Protein AF-A0A529MFX4-F1 (afdb_monomer)

Sequence (97 aa):
FGPWRGEDEGLVRTVLEYFQEATGVEIKYSSSENYEQQIVIDTQAGSPPNIAVLPQPGLIQDLASKGLLTPLGDDTAKWVKDNYGAGQSWVDLGTFK

Secondary structure (DSSP, 8-state):
--S--THHHHHHHHHHHHHHHHH---------TTHHHHHHHHHHTT---S----S-HHHHHHHHHTT-S---HHHHHHHHHHHSTTHHHHHHHH---

Foldseek 3Di:
DEAQDDPSVVVVVVVVVVVCVVPVDDDDDDDDPPRLVVQVVCLVVVNHDPDYDDPDLVSVLVCVVVVSDDDPDDVVLVCQLVPDPNSPVVSVSNDHD

Structure (mmCIF, N/CA/C/O backbone):
data_AF-A0A529MFX4-F1
#
_entry.id   AF-A0A529MFX4-F1
#
loop_
_atom_site.group_PDB
_atom_site.id
_atom_site.type_symbol
_atom_site.label_atom_id
_atom_site.label_alt_id
_atom_site.label_comp_id
_atom_site.label_asym_id
_atom_site.label_entity_id
_atom_site.label_seq_id
_atom_site.pdbx_PDB_ins_code
_atom_site.Cartn_x
_atom_site.Cartn_y
_atom_site.Cartn_z
_atom_site.occupancy
_atom_site.B_iso_or_equiv
_atom_site.auth_seq_id
_atom_site.auth_comp_id
_atom_site.auth_asym_id
_atom_site.auth_atom_id
_atom_site.pdbx_PDB_model_num
ATOM 1 N N . PHE A 1 1 ? -5.249 1.636 5.716 1.00 94.75 1 PHE A N 1
ATOM 2 C CA . PHE A 1 1 ? -4.323 2.679 6.197 1.00 94.75 1 PHE A CA 1
ATOM 3 C C . PHE A 1 1 ? -3.786 3.440 4.998 1.00 94.75 1 PHE A C 1
ATOM 5 O O . PHE A 1 1 ? -3.429 2.798 4.015 1.00 94.75 1 PHE A O 1
ATOM 12 N N . GLY A 1 2 ? -3.787 4.770 5.012 1.00 95.25 2 GLY A N 1
ATOM 13 C CA . GLY A 1 2 ? -3.402 5.533 3.822 1.00 95.25 2 GLY A CA 1
ATOM 14 C C . GLY A 1 2 ? -2.926 6.955 4.108 1.00 95.25 2 GLY A C 1
ATOM 15 O O . GLY A 1 2 ? -2.997 7.412 5.252 1.00 95.25 2 GLY A O 1
ATOM 16 N N . PRO A 1 3 ? -2.434 7.652 3.071 1.00 95.44 3 PRO A N 1
ATOM 17 C CA . PRO A 1 3 ? -1.827 8.973 3.207 1.00 95.44 3 PRO A CA 1
ATOM 18 C C . PRO A 1 3 ? -2.861 10.104 3.314 1.00 95.44 3 PRO A C 1
ATOM 20 O O . PRO A 1 3 ? -2.508 11.217 3.690 1.00 95.44 3 PRO A O 1
ATOM 23 N N . TRP A 1 4 ? -4.127 9.844 2.975 1.00 95.56 4 TRP A N 1
ATOM 24 C CA . TRP A 1 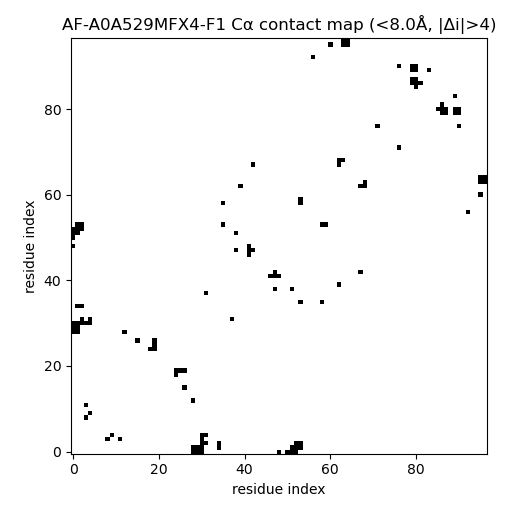4 ? -5.163 10.873 2.910 1.00 95.56 4 TRP A CA 1
ATOM 25 C C . TRP A 1 4 ? -5.603 11.314 4.306 1.00 95.56 4 TRP A C 1
ATOM 27 O O . TRP A 1 4 ? -5.952 10.478 5.147 1.00 95.56 4 TRP A O 1
ATOM 37 N N . ARG A 1 5 ? -5.586 12.630 4.529 1.00 94.94 5 ARG A N 1
ATOM 38 C CA . ARG A 1 5 ? -5.938 13.320 5.779 1.00 94.94 5 ARG A CA 1
ATOM 39 C C . ARG A 1 5 ? -6.714 14.592 5.449 1.00 94.94 5 ARG A C 1
ATOM 41 O O . ARG A 1 5 ? -6.614 15.108 4.339 1.00 94.94 5 ARG A O 1
ATOM 48 N N . GLY A 1 6 ? -7.440 15.135 6.423 1.00 95.19 6 GLY A N 1
ATOM 49 C CA . GLY A 1 6 ? -8.166 16.396 6.241 1.00 95.19 6 GLY A CA 1
ATOM 50 C C . GLY A 1 6 ? -9.228 16.282 5.145 1.00 95.19 6 GLY A C 1
ATOM 51 O O . GLY A 1 6 ? -10.050 15.372 5.182 1.00 95.19 6 GLY A O 1
ATOM 52 N N . GLU A 1 7 ? -9.208 17.191 4.171 1.00 97.12 7 GLU A N 1
ATOM 53 C CA . GLU A 1 7 ? -10.170 17.183 3.061 1.00 97.12 7 GLU A CA 1
ATOM 54 C C . GLU A 1 7 ? -10.051 15.921 2.192 1.00 97.12 7 GLU A C 1
ATOM 56 O O . GLU A 1 7 ? -11.062 15.288 1.885 1.00 97.12 7 GLU A O 1
ATOM 61 N N . ASP A 1 8 ? -8.824 15.478 1.899 1.00 96.31 8 ASP A N 1
ATOM 62 C CA . ASP A 1 8 ? -8.579 14.259 1.121 1.00 96.31 8 ASP A CA 1
ATOM 63 C C . ASP A 1 8 ? -9.125 13.005 1.815 1.00 96.31 8 ASP A C 1
ATOM 65 O O . ASP A 1 8 ? -9.552 12.053 1.158 1.00 96.31 8 ASP A O 1
ATOM 69 N N . GLU A 1 9 ? -9.140 12.992 3.153 1.00 97.00 9 GLU A N 1
ATOM 70 C CA . GLU A 1 9 ? -9.759 11.902 3.904 1.00 97.00 9 GLU A CA 1
ATOM 71 C C . GLU A 1 9 ? -11.275 11.855 3.673 1.00 97.00 9 GLU A C 1
ATOM 73 O O . GLU A 1 9 ? -11.831 10.771 3.500 1.00 97.00 9 GLU A O 1
ATOM 78 N N . GLY A 1 10 ? -11.946 13.008 3.609 1.00 97.56 10 GLY A N 1
ATOM 79 C CA . GLY A 1 10 ? -13.365 13.071 3.249 1.00 97.56 10 GLY A CA 1
ATOM 80 C C . GLY A 1 10 ? -13.631 12.522 1.843 1.00 97.56 10 GLY A C 1
ATOM 81 O O . GLY A 1 10 ? -14.570 11.748 1.634 1.00 97.56 10 GLY A O 1
ATOM 82 N N . LEU A 1 11 ? -12.759 12.852 0.887 1.00 97.50 11 LEU A N 1
ATOM 83 C CA . LEU A 1 11 ? -12.870 12.380 -0.494 1.00 97.50 11 LEU A CA 1
ATOM 84 C C . LEU A 1 11 ? -12.670 10.864 -0.610 1.00 97.50 11 LEU A C 1
ATOM 86 O O . LEU A 1 11 ? -13.495 10.184 -1.223 1.00 97.50 11 LEU A O 1
ATOM 90 N N . VAL A 1 12 ? -11.622 10.302 0.006 1.00 97.19 12 VAL A N 1
ATOM 91 C CA . VAL A 1 12 ? -11.405 8.847 -0.053 1.00 97.19 12 VAL A CA 1
ATOM 92 C C . VAL A 1 12 ? -12.505 8.090 0.690 1.00 97.19 12 VAL A C 1
ATOM 94 O O . VAL A 1 12 ? -12.945 7.044 0.217 1.00 97.19 12 VAL A O 1
ATOM 97 N N . ARG A 1 13 ? -13.010 8.624 1.812 1.00 97.50 13 ARG A N 1
ATOM 98 C CA . ARG A 1 13 ? -14.121 8.009 2.553 1.00 97.50 13 ARG A CA 1
ATOM 99 C C . ARG A 1 13 ? -15.378 7.896 1.704 1.00 97.50 13 ARG A C 1
ATOM 101 O O . ARG A 1 13 ? -15.987 6.838 1.726 1.00 97.50 13 ARG A O 1
ATOM 108 N N . THR A 1 14 ? -15.678 8.895 0.877 1.00 97.81 14 THR A N 1
ATOM 109 C CA . THR A 1 14 ? -16.810 8.827 -0.062 1.00 97.81 14 THR A CA 1
ATOM 110 C C . THR A 1 14 ? -16.691 7.611 -0.992 1.00 97.81 14 THR A C 1
ATOM 112 O O . THR A 1 14 ? -17.646 6.864 -1.178 1.00 97.81 14 THR A O 1
ATOM 115 N N . VAL A 1 15 ? -15.501 7.357 -1.549 1.00 97.06 15 VAL A N 1
ATOM 116 C CA . VAL A 1 15 ? -15.259 6.187 -2.417 1.00 97.06 15 VAL A CA 1
ATOM 117 C C . VAL A 1 15 ? -15.382 4.875 -1.636 1.00 97.06 15 VAL A C 1
ATOM 119 O O . VAL A 1 15 ? -15.958 3.907 -2.137 1.00 97.06 15 VAL A O 1
ATOM 122 N N . LEU A 1 16 ? -14.850 4.834 -0.411 1.00 97.44 16 LEU A N 1
ATOM 123 C CA . LEU A 1 16 ? -14.910 3.649 0.446 1.00 97.44 16 LEU A CA 1
ATOM 124 C C . LEU A 1 16 ? -16.345 3.335 0.886 1.00 97.44 16 LEU A C 1
ATOM 126 O O . LEU A 1 16 ? -16.715 2.168 0.889 1.00 97.44 16 LEU A O 1
ATOM 130 N N . GLU A 1 17 ? -17.158 4.344 1.193 1.00 97.81 17 GLU A N 1
ATOM 131 C CA . GLU A 1 17 ? -18.572 4.191 1.553 1.00 97.81 17 GLU A CA 1
ATOM 132 C C . GLU A 1 17 ? -19.364 3.540 0.417 1.00 97.81 17 GLU A C 1
ATOM 134 O O . GLU A 1 17 ? -20.008 2.516 0.640 1.00 97.81 17 GLU A O 1
ATOM 139 N N . TYR A 1 18 ? -19.220 4.025 -0.822 1.00 98.00 18 TYR A N 1
ATOM 140 C CA . TYR A 1 18 ? -19.838 3.374 -1.985 1.00 98.00 18 TYR A CA 1
ATOM 141 C C . TYR A 1 18 ? -19.399 1.914 -2.142 1.00 98.00 18 TYR A C 1
ATOM 143 O O . TYR A 1 18 ? -20.209 1.043 -2.466 1.00 98.00 18 TYR A O 1
ATOM 151 N N . PHE A 1 19 ? -18.118 1.619 -1.908 1.00 97.94 19 PHE A N 1
ATOM 152 C CA . PHE A 1 19 ? -17.621 0.247 -1.961 1.00 97.94 19 PHE A CA 1
ATOM 153 C C . PHE A 1 19 ? -18.227 -0.623 -0.850 1.00 97.94 19 PHE A C 1
ATOM 155 O O . PHE A 1 19 ? -18.607 -1.766 -1.113 1.00 97.94 19 PHE A O 1
ATOM 162 N N . GLN A 1 20 ? -18.357 -0.097 0.372 1.00 98.12 20 GLN A N 1
ATOM 163 C CA . GLN A 1 20 ? -19.018 -0.790 1.479 1.00 98.12 20 GLN A CA 1
ATOM 164 C C . GLN A 1 20 ? -20.485 -1.084 1.161 1.00 98.12 20 GLN A C 1
ATOM 166 O O . GLN A 1 20 ? -20.922 -2.215 1.350 1.00 98.12 20 GLN A O 1
ATOM 171 N N . GLU A 1 21 ? -21.227 -0.114 0.626 1.00 98.19 21 GLU A N 1
ATOM 172 C CA . GLU A 1 21 ? -22.627 -0.300 0.228 1.00 98.19 21 GLU A CA 1
ATOM 173 C C . GLU A 1 21 ? -22.782 -1.361 -0.869 1.00 98.19 21 GLU A C 1
ATOM 175 O O . GLU A 1 21 ? -23.675 -2.205 -0.795 1.00 98.19 21 GLU A O 1
ATOM 180 N N . ALA A 1 22 ? -21.897 -1.358 -1.869 1.00 98.38 22 ALA A N 1
ATOM 181 C CA . ALA A 1 22 ? -21.987 -2.279 -2.999 1.00 98.38 22 ALA A CA 1
ATOM 182 C C . ALA A 1 22 ? -21.592 -3.723 -2.649 1.00 98.38 22 ALA A C 1
ATOM 184 O O . ALA A 1 22 ? -22.044 -4.662 -3.305 1.00 98.38 22 ALA A O 1
ATOM 185 N N . THR A 1 23 ? -20.725 -3.913 -1.652 1.00 98.25 23 THR A N 1
ATOM 186 C CA . THR A 1 23 ? -20.126 -5.225 -1.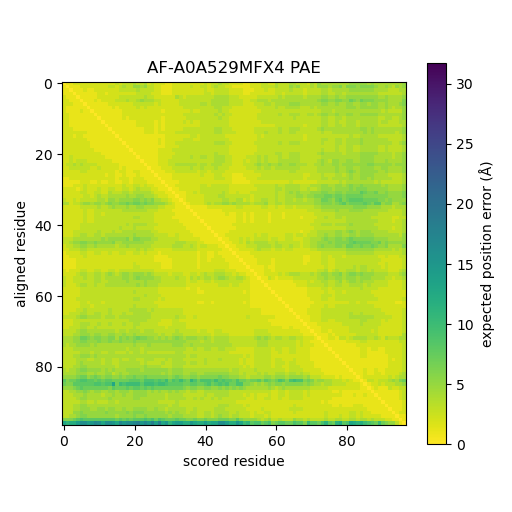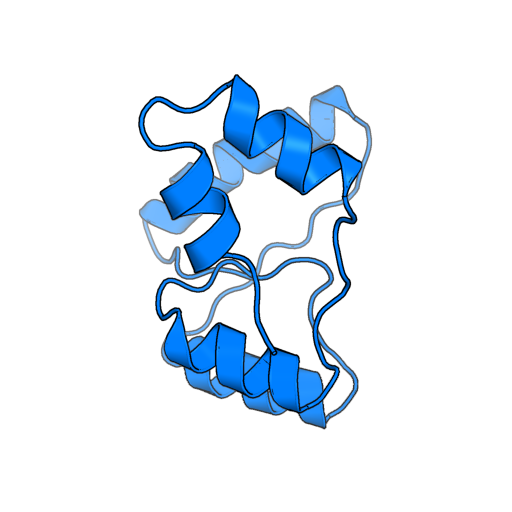342 1.00 98.25 23 THR A CA 1
ATOM 187 C C . THR A 1 23 ? -20.551 -5.800 0.008 1.00 98.25 23 THR A C 1
ATOM 189 O O . THR A 1 23 ? -20.386 -6.997 0.236 1.00 98.25 23 THR A O 1
ATOM 192 N N . GLY A 1 24 ? -21.094 -4.975 0.907 1.00 97.94 24 GLY A N 1
ATOM 193 C CA . GLY A 1 24 ? -21.476 -5.356 2.267 1.00 97.94 24 GLY A CA 1
ATOM 194 C C . GLY A 1 24 ? -20.305 -5.521 3.242 1.00 97.94 24 GLY A C 1
ATOM 195 O O . GLY A 1 24 ? -20.514 -6.014 4.351 1.00 97.94 24 GLY A O 1
ATOM 196 N N . VAL A 1 25 ? -19.078 -5.147 2.861 1.00 97.69 25 VAL A N 1
ATOM 197 C CA . VAL A 1 25 ? -17.911 -5.253 3.752 1.00 97.69 25 VAL A CA 1
ATOM 198 C C . VAL A 1 25 ? -17.843 -4.096 4.755 1.00 97.69 25 VAL A C 1
ATOM 200 O O . VAL A 1 25 ? -18.316 -2.986 4.506 1.00 97.69 25 VAL A O 1
ATOM 203 N N . GLU A 1 26 ? -17.186 -4.329 5.891 1.00 97.44 26 GLU A N 1
ATOM 204 C CA . GLU A 1 26 ? -16.831 -3.272 6.843 1.00 97.44 26 GLU A CA 1
ATOM 205 C C . GLU A 1 26 ? -15.438 -2.717 6.514 1.00 97.44 26 GLU A C 1
ATOM 207 O O . GLU A 1 26 ? -14.469 -3.473 6.428 1.00 97.44 26 GLU A O 1
ATOM 212 N N . ILE A 1 27 ? -15.314 -1.394 6.362 1.00 97.38 27 ILE A N 1
ATOM 213 C CA . ILE A 1 27 ? -14.025 -0.721 6.161 1.00 97.38 27 ILE A CA 1
ATOM 214 C C . ILE A 1 27 ? -13.730 0.204 7.336 1.00 97.38 27 ILE A C 1
ATOM 216 O O . ILE A 1 27 ? -14.520 1.070 7.701 1.00 97.38 27 ILE A O 1
ATOM 220 N N . LYS A 1 28 ? -12.525 0.057 7.894 1.00 96.44 28 LYS A N 1
ATOM 221 C CA . LYS A 1 28 ? -11.957 0.975 8.885 1.00 96.44 28 LYS A CA 1
ATOM 222 C C . LYS A 1 28 ? -10.781 1.709 8.262 1.00 96.44 28 LYS A C 1
ATOM 224 O O . LYS A 1 28 ? -9.701 1.144 8.094 1.00 96.44 28 LYS A O 1
ATOM 229 N N . TYR A 1 29 ? -11.000 2.972 7.904 1.00 97.00 29 TYR A N 1
ATOM 230 C CA . TYR A 1 29 ? -9.937 3.841 7.411 1.00 97.00 29 TYR A CA 1
ATOM 231 C C . TYR A 1 29 ? -9.254 4.583 8.562 1.00 97.00 29 TYR A C 1
ATOM 233 O O . TYR A 1 29 ? -9.919 5.187 9.407 1.00 97.00 29 TYR A O 1
ATOM 241 N N . SER A 1 30 ? -7.924 4.560 8.549 1.00 94.81 30 SER A N 1
ATOM 242 C CA . SER A 1 30 ? -7.050 5.286 9.467 1.00 94.81 30 SER A CA 1
ATOM 243 C C . SER A 1 30 ? -5.845 5.864 8.719 1.00 94.81 30 SER A C 1
ATOM 245 O O . SER A 1 30 ? -5.425 5.336 7.680 1.00 94.81 30 SER A O 1
ATOM 247 N N . SER A 1 31 ? -5.292 6.944 9.272 1.00 94.94 31 SER A N 1
ATOM 248 C CA . SER A 1 31 ? -4.109 7.654 8.778 1.00 94.94 31 SER A CA 1
ATOM 249 C C . SER A 1 31 ? -3.315 8.271 9.944 1.00 94.94 31 SER A C 1
ATOM 251 O O . SER A 1 31 ? -3.806 8.343 11.071 1.00 94.94 31 SER A O 1
ATOM 253 N N . SER A 1 32 ? -2.090 8.735 9.684 1.00 93.62 32 SER A N 1
ATOM 254 C CA . SER A 1 32 ? -1.164 9.362 10.644 1.00 93.62 32 SER A CA 1
ATOM 255 C C . SER A 1 32 ? -0.346 10.466 9.954 1.00 93.62 32 SER A C 1
ATOM 257 O O . SER A 1 32 ? -0.168 10.420 8.742 1.00 93.62 32 SER A O 1
ATOM 259 N N . GLU A 1 33 ? 0.149 11.467 10.692 1.00 92.00 33 GLU A N 1
ATOM 260 C CA . GLU A 1 33 ? 1.091 12.457 10.127 1.00 92.00 33 GLU A CA 1
ATOM 261 C C . GLU A 1 33 ? 2.406 11.789 9.716 1.00 92.00 33 GLU A C 1
ATOM 263 O O . GLU A 1 33 ? 2.956 12.080 8.660 1.00 92.00 33 GLU A O 1
ATOM 268 N N . ASN A 1 34 ? 2.850 10.812 10.509 1.00 91.88 34 ASN A N 1
ATOM 269 C CA . ASN A 1 34 ? 4.062 10.032 10.275 1.00 91.88 34 ASN A CA 1
ATOM 270 C C . ASN A 1 34 ? 3.712 8.625 9.770 1.00 91.88 34 ASN A C 1
ATOM 272 O O . ASN A 1 34 ? 4.276 7.635 10.233 1.00 91.88 34 ASN A O 1
ATOM 276 N N . TYR A 1 35 ? 2.731 8.503 8.871 1.00 90.69 35 TYR A N 1
ATOM 277 C CA . TYR A 1 35 ? 2.162 7.199 8.510 1.00 90.69 35 TYR A CA 1
ATOM 278 C C . TYR A 1 35 ? 3.190 6.207 7.928 1.00 90.69 35 TYR A C 1
ATOM 280 O O . TYR A 1 35 ? 3.102 5.019 8.221 1.00 90.69 35 TYR A O 1
ATOM 288 N N . GLU A 1 36 ? 4.208 6.665 7.194 1.00 92.50 36 GLU A N 1
ATOM 289 C CA . GLU A 1 36 ? 5.293 5.801 6.689 1.00 92.50 36 GLU A CA 1
ATOM 290 C C . GLU A 1 36 ? 6.141 5.190 7.811 1.00 92.50 36 GLU A C 1
ATOM 292 O O . GLU A 1 36 ? 6.595 4.056 7.704 1.00 92.50 36 GLU A O 1
ATOM 297 N N . GLN A 1 37 ? 6.329 5.909 8.917 1.00 94.06 37 GLN A N 1
ATOM 298 C CA . GLN A 1 37 ? 6.989 5.353 10.100 1.00 94.06 37 GLN A CA 1
ATOM 299 C C . GLN A 1 37 ? 6.031 4.437 10.864 1.00 94.06 37 GLN A C 1
ATOM 301 O O . GLN A 1 37 ? 6.420 3.362 11.316 1.00 94.06 37 GLN A O 1
ATOM 306 N N . GLN A 1 38 ? 4.760 4.833 10.964 1.00 95.38 38 GLN A N 1
ATOM 307 C CA . GLN A 1 38 ? 3.743 4.060 11.667 1.00 95.38 38 GLN A CA 1
ATOM 308 C C . GLN A 1 38 ? 3.521 2.682 11.032 1.00 95.38 38 GLN A C 1
ATOM 310 O O . GLN A 1 38 ? 3.425 1.705 11.763 1.00 95.38 38 GLN A O 1
ATOM 315 N N . ILE A 1 39 ? 3.519 2.562 9.698 1.00 95.56 39 ILE A N 1
ATOM 316 C CA . ILE A 1 39 ? 3.347 1.253 9.045 1.00 95.56 39 ILE A CA 1
ATOM 317 C C . ILE A 1 39 ? 4.493 0.289 9.379 1.00 95.56 39 ILE A C 1
ATOM 319 O O . ILE A 1 39 ? 4.260 -0.907 9.553 1.00 95.56 39 ILE A O 1
ATOM 323 N N . VAL A 1 40 ? 5.723 0.790 9.531 1.00 94.06 40 VAL A N 1
ATOM 324 C CA . VAL A 1 40 ? 6.873 -0.028 9.949 1.00 94.06 40 VAL A CA 1
ATOM 325 C C . VAL A 1 40 ? 6.689 -0.504 11.388 1.00 94.06 40 VAL A C 1
ATOM 327 O O . VAL A 1 40 ? 6.922 -1.674 11.678 1.00 94.06 40 VAL A O 1
ATOM 330 N N . ILE A 1 41 ? 6.227 0.376 12.278 1.00 94.25 41 ILE A N 1
ATOM 331 C CA . ILE A 1 41 ? 5.954 0.035 13.679 1.00 94.25 41 ILE A CA 1
ATOM 332 C C . ILE A 1 41 ? 4.841 -1.016 13.768 1.00 94.25 41 ILE A C 1
ATOM 334 O O . ILE A 1 41 ? 5.032 -2.055 14.395 1.00 94.25 41 ILE A O 1
ATOM 338 N N . ASP A 1 42 ? 3.707 -0.781 13.108 1.00 95.31 42 ASP A N 1
ATOM 339 C CA . ASP A 1 42 ? 2.527 -1.650 13.174 1.00 95.31 42 ASP A CA 1
ATOM 340 C C . ASP A 1 42 ? 2.813 -3.044 12.603 1.00 95.31 42 ASP A C 1
ATOM 342 O O . ASP A 1 42 ? 2.397 -4.056 13.169 1.00 95.31 42 ASP A O 1
ATOM 346 N N . THR A 1 43 ? 3.563 -3.117 11.498 1.00 94.38 43 THR A N 1
ATOM 347 C CA . THR A 1 43 ? 3.969 -4.396 10.898 1.00 94.38 43 THR A CA 1
ATOM 348 C C . THR A 1 43 ? 4.940 -5.168 11.794 1.00 94.38 43 THR A C 1
ATOM 350 O O . THR A 1 43 ? 4.771 -6.373 11.965 1.00 94.38 43 THR A O 1
ATOM 353 N N . GLN A 1 44 ? 5.905 -4.497 12.433 1.00 91.81 44 GLN A N 1
ATOM 354 C CA . GLN A 1 44 ? 6.838 -5.125 13.381 1.00 91.81 44 GLN A CA 1
ATOM 355 C C . GLN A 1 44 ? 6.169 -5.556 14.691 1.00 91.81 44 GLN A C 1
ATOM 357 O O . GLN A 1 44 ? 6.554 -6.568 15.274 1.00 91.81 44 GLN A O 1
ATOM 362 N N . ALA A 1 45 ? 5.161 -4.811 15.143 1.00 94.94 45 ALA A N 1
ATOM 363 C CA . ALA A 1 45 ? 4.366 -5.138 16.322 1.00 94.94 45 ALA A CA 1
ATOM 364 C C . ALA A 1 45 ? 3.370 -6.290 16.081 1.00 94.94 45 ALA A C 1
ATOM 366 O O . ALA A 1 45 ? 2.729 -6.751 17.025 1.00 94.94 45 ALA A O 1
ATOM 367 N N . GLY A 1 46 ? 3.233 -6.767 14.837 1.00 93.44 46 GLY A N 1
ATOM 368 C CA . GLY A 1 46 ? 2.295 -7.831 14.477 1.00 93.44 46 GLY A CA 1
ATOM 369 C C . GLY A 1 46 ? 0.839 -7.367 14.393 1.00 93.44 46 GLY A C 1
ATOM 370 O O . GLY A 1 46 ? -0.069 -8.196 14.424 1.00 93.44 46 GLY A O 1
ATOM 371 N N . SER A 1 47 ? 0.603 -6.060 14.266 1.00 95.19 47 SER A N 1
ATOM 372 C CA . SER A 1 47 ? -0.724 -5.460 14.111 1.00 95.19 47 SER A CA 1
ATOM 373 C C . SER A 1 47 ? -0.850 -4.617 12.829 1.00 95.19 47 SER A C 1
ATOM 375 O O . SER A 1 47 ? -1.290 -3.467 12.907 1.00 95.19 47 SER A O 1
ATOM 377 N N . PRO A 1 48 ? -0.459 -5.130 11.644 1.00 95.19 48 PRO A N 1
ATOM 378 C CA . PRO A 1 48 ? -0.543 -4.362 10.410 1.00 95.19 48 PRO A CA 1
ATOM 379 C C . PRO A 1 48 ? -2.000 -4.136 9.972 1.00 95.19 48 PRO A C 1
ATOM 381 O O . PRO A 1 48 ? -2.886 -4.938 10.284 1.00 95.19 48 PRO A O 1
ATOM 384 N N . PRO A 1 49 ? -2.268 -3.087 9.176 1.00 96.06 49 PRO A N 1
ATOM 385 C CA . PRO A 1 49 ? -3.536 -2.966 8.470 1.00 96.06 49 PRO A CA 1
ATOM 386 C C . PRO A 1 49 ? -3.672 -4.060 7.401 1.00 96.06 49 PRO A C 1
ATOM 388 O O . PRO A 1 49 ? -2.680 -4.528 6.848 1.00 96.06 49 PRO A O 1
ATOM 391 N N . ASN A 1 50 ? -4.908 -4.404 7.025 1.00 96.19 50 ASN A N 1
ATOM 392 C CA . ASN A 1 50 ? -5.144 -5.346 5.923 1.00 96.19 50 ASN A CA 1
ATOM 393 C C . ASN A 1 50 ? -4.676 -4.797 4.565 1.00 96.19 50 ASN A C 1
ATOM 395 O O . ASN A 1 50 ? -4.218 -5.554 3.718 1.00 96.19 50 ASN A O 1
ATOM 399 N N . ILE A 1 51 ? -4.817 -3.482 4.357 1.00 96.00 51 ILE A N 1
ATOM 400 C CA . ILE A 1 51 ? -4.400 -2.775 3.141 1.00 96.00 51 ILE A CA 1
ATOM 401 C C . ILE A 1 51 ? -3.721 -1.462 3.546 1.00 96.00 51 ILE A C 1
ATOM 403 O O . ILE A 1 51 ? -4.266 -0.683 4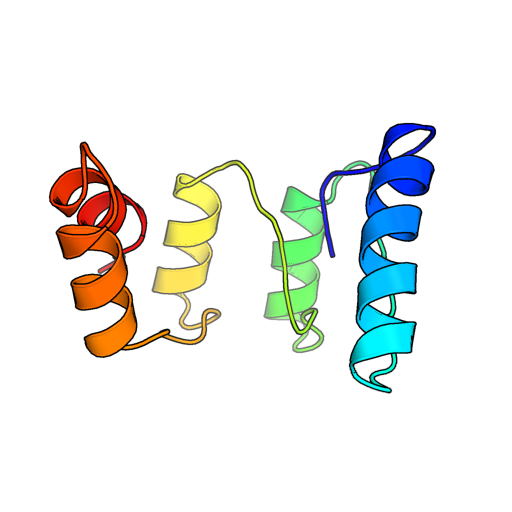.346 1.00 96.00 51 ILE A O 1
ATOM 407 N N . ALA A 1 52 ? -2.550 -1.204 2.963 1.00 96.12 52 ALA A N 1
ATOM 408 C CA . ALA A 1 52 ? -1.815 0.048 3.086 1.00 96.12 52 ALA A CA 1
ATOM 409 C C . ALA A 1 52 ? -1.550 0.655 1.703 1.00 96.12 52 ALA A C 1
ATOM 411 O O . ALA A 1 52 ? -1.159 -0.052 0.778 1.00 96.12 52 ALA A O 1
ATOM 412 N N . VAL A 1 53 ? -1.740 1.969 1.577 1.00 95.56 53 VAL A N 1
ATOM 413 C CA . VAL A 1 53 ? -1.340 2.735 0.389 1.00 95.56 53 VAL A CA 1
ATOM 414 C C . VAL A 1 53 ? -0.099 3.537 0.752 1.00 95.56 53 VAL A C 1
ATOM 416 O O . VAL A 1 53 ? -0.160 4.395 1.631 1.00 95.56 53 VAL A O 1
ATOM 419 N N . LEU A 1 54 ? 1.024 3.227 0.103 1.00 93.62 54 LEU A N 1
ATOM 420 C CA . LEU A 1 54 ? 2.328 3.836 0.357 1.00 93.62 54 LEU A CA 1
ATOM 421 C C . LEU A 1 54 ? 2.881 4.414 -0.963 1.00 93.62 54 LEU A C 1
ATOM 423 O O . LEU A 1 54 ? 2.887 3.707 -1.968 1.00 93.62 54 LEU A O 1
ATOM 427 N N . PRO A 1 55 ? 3.343 5.673 -0.996 1.00 90.62 55 PRO A N 1
ATOM 428 C CA . PRO A 1 55 ? 3.862 6.336 -2.183 1.00 90.62 55 PRO A CA 1
ATOM 429 C C . PRO A 1 55 ? 5.351 6.069 -2.403 1.00 90.62 55 PRO A C 1
ATOM 431 O O . PRO A 1 55 ? 5.821 6.292 -3.510 1.00 90.62 55 PRO A O 1
ATOM 434 N N . GLN A 1 56 ? 6.095 5.630 -1.379 1.00 91.62 56 GLN A N 1
ATOM 435 C CA . GLN A 1 56 ? 7.538 5.387 -1.451 1.00 91.62 56 GLN A CA 1
ATOM 436 C C . GLN A 1 56 ? 7.840 3.927 -1.825 1.00 91.62 56 GLN A C 1
ATOM 438 O O . GLN A 1 56 ? 7.729 3.049 -0.964 1.00 91.62 56 GLN A O 1
ATOM 443 N N . PRO A 1 57 ? 8.301 3.631 -3.058 1.00 91.62 57 PRO A N 1
ATOM 444 C CA . PRO A 1 57 ? 8.596 2.258 -3.472 1.00 91.62 57 PRO A CA 1
ATOM 445 C C . PRO A 1 57 ? 9.713 1.614 -2.644 1.00 91.62 57 PRO A C 1
ATOM 447 O O . PRO A 1 57 ? 9.663 0.420 -2.371 1.00 91.62 57 PRO A O 1
ATOM 450 N N . GLY A 1 58 ? 10.692 2.406 -2.189 1.00 93.62 58 GLY A N 1
ATOM 451 C CA . GLY A 1 58 ? 11.785 1.914 -1.346 1.00 93.62 58 GLY A CA 1
ATOM 452 C C . GLY A 1 58 ? 11.312 1.395 0.015 1.00 93.62 58 GLY A C 1
ATOM 453 O O . GLY A 1 58 ? 11.826 0.388 0.495 1.00 93.62 58 GLY A O 1
ATOM 454 N N . LEU A 1 59 ? 10.291 2.024 0.610 1.00 94.38 59 LEU A N 1
ATOM 455 C CA . LEU A 1 59 ? 9.672 1.528 1.842 1.00 94.38 59 LEU A CA 1
ATOM 456 C C . LEU A 1 59 ? 8.942 0.205 1.592 1.00 94.38 59 LEU A C 1
ATOM 458 O O . LEU A 1 59 ? 9.072 -0.730 2.375 1.00 94.38 59 LEU A O 1
ATOM 462 N N . ILE A 1 60 ? 8.205 0.105 0.485 1.00 94.62 60 ILE A N 1
ATOM 463 C CA . ILE A 1 60 ? 7.521 -1.137 0.107 1.00 94.62 60 ILE A CA 1
ATOM 464 C C . ILE A 1 60 ? 8.550 -2.260 -0.103 1.00 94.62 60 ILE A C 1
ATOM 466 O O . ILE A 1 60 ? 8.358 -3.361 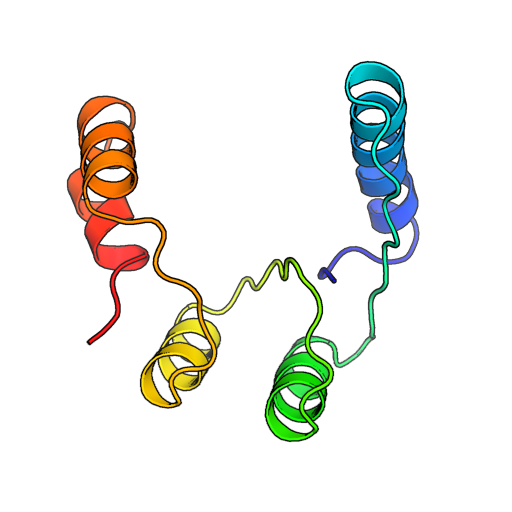0.407 1.00 94.62 60 ILE A O 1
ATOM 470 N N . GLN A 1 61 ? 9.674 -1.973 -0.766 1.00 94.44 61 GLN A N 1
ATOM 471 C CA . GLN A 1 61 ? 10.774 -2.923 -0.945 1.00 94.44 61 GLN A CA 1
ATOM 472 C C . GLN A 1 61 ? 11.383 -3.382 0.390 1.00 94.44 61 GLN A C 1
ATOM 474 O O . GLN A 1 61 ? 11.632 -4.573 0.569 1.00 94.44 61 GLN A O 1
ATOM 479 N N . ASP A 1 62 ? 11.604 -2.469 1.338 1.00 94.50 62 ASP A N 1
ATOM 480 C CA . ASP A 1 62 ? 12.099 -2.813 2.677 1.00 94.50 62 ASP A CA 1
ATOM 481 C C . ASP A 1 62 ? 11.115 -3.729 3.427 1.00 94.50 62 ASP A C 1
ATOM 483 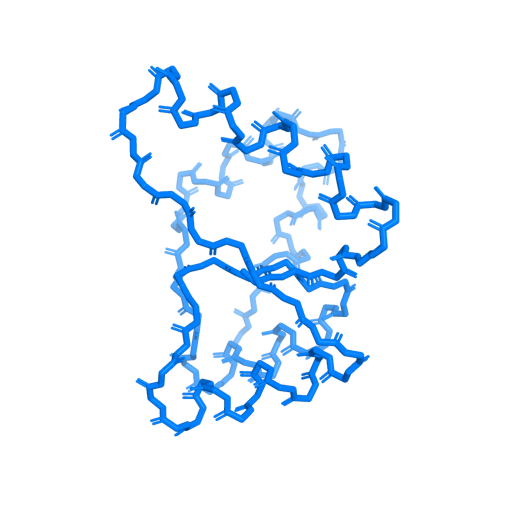O O . ASP A 1 62 ? 11.519 -4.766 3.959 1.00 94.50 62 ASP A O 1
ATOM 487 N N . LEU A 1 63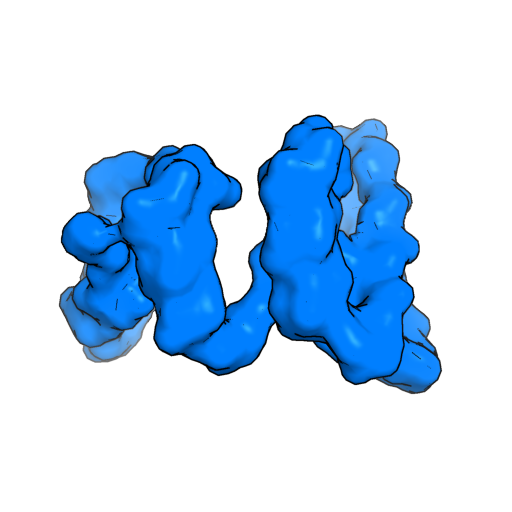 ? 9.814 -3.422 3.395 1.00 94.94 63 LEU A N 1
ATOM 488 C CA . LEU A 1 63 ? 8.770 -4.284 3.964 1.00 94.94 63 LEU A CA 1
ATOM 489 C C . LEU A 1 63 ? 8.721 -5.663 3.282 1.00 94.94 63 LEU A C 1
ATOM 491 O O . LEU A 1 63 ? 8.591 -6.682 3.965 1.00 94.94 63 LEU A O 1
ATOM 495 N N . ALA A 1 64 ? 8.875 -5.716 1.956 1.00 94.81 64 ALA A N 1
ATOM 496 C CA . ALA A 1 64 ? 8.927 -6.964 1.195 1.00 94.81 64 ALA A CA 1
ATOM 497 C C . ALA A 1 64 ? 10.117 -7.835 1.617 1.00 94.81 64 ALA A C 1
ATOM 499 O O . ALA A 1 64 ? 9.938 -9.018 1.900 1.00 94.81 64 ALA A O 1
ATOM 500 N N . SER A 1 65 ? 11.305 -7.234 1.754 1.00 94.50 65 SER A N 1
ATOM 501 C CA . SER A 1 65 ? 12.529 -7.933 2.179 1.00 94.50 65 SER A CA 1
ATOM 502 C C . SER A 1 65 ? 12.419 -8.554 3.579 1.00 94.50 65 SER A C 1
ATOM 504 O O . SER A 1 65 ? 13.112 -9.518 3.900 1.00 94.50 65 SER A O 1
ATOM 506 N N . LYS A 1 66 ? 11.509 -8.025 4.407 1.00 94.12 66 LYS A N 1
ATOM 507 C CA . LYS A 1 66 ? 11.191 -8.511 5.757 1.00 94.12 66 LYS A CA 1
ATOM 508 C C . LYS A 1 66 ? 10.051 -9.535 5.778 1.00 94.12 66 LYS A C 1
ATOM 510 O O . LYS A 1 66 ? 9.680 -9.996 6.853 1.00 94.12 66 LYS A O 1
ATOM 515 N N . GLY A 1 67 ? 9.480 -9.883 4.623 1.00 93.38 67 GLY A N 1
ATOM 516 C CA . GLY A 1 67 ? 8.359 -10.819 4.515 1.00 93.38 67 GLY A CA 1
ATOM 517 C C . GLY A 1 67 ? 7.022 -10.250 5.000 1.00 93.38 67 GLY A C 1
ATOM 518 O O . GLY A 1 67 ? 6.136 -11.012 5.371 1.00 93.38 67 GLY A O 1
ATOM 519 N N . LEU A 1 68 ? 6.872 -8.920 5.024 1.00 94.62 68 LEU A N 1
ATOM 520 C CA . LEU A 1 68 ? 5.696 -8.241 5.586 1.00 94.62 68 LEU A CA 1
ATOM 521 C C . LEU A 1 68 ? 4.610 -7.931 4.542 1.00 94.62 68 LEU A C 1
ATOM 523 O O . LEU A 1 68 ? 3.610 -7.295 4.873 1.00 94.62 68 LEU A O 1
ATOM 527 N N . LEU A 1 69 ? 4.789 -8.363 3.289 1.00 94.06 69 LEU A N 1
ATOM 528 C CA . LEU A 1 69 ? 3.817 -8.185 2.208 1.00 94.06 69 LEU A CA 1
ATOM 529 C C . LEU A 1 69 ? 3.218 -9.522 1.773 1.00 94.06 69 LEU A C 1
ATOM 531 O O . LEU A 1 69 ? 3.888 -10.552 1.770 1.00 94.06 69 LEU A O 1
ATOM 535 N N . THR A 1 70 ? 1.957 -9.482 1.342 1.00 94.50 70 THR A N 1
ATOM 536 C CA . THR A 1 70 ? 1.283 -10.629 0.719 1.00 94.50 70 THR A CA 1
ATOM 537 C C . THR A 1 70 ? 1.430 -10.549 -0.806 1.00 94.50 70 THR A C 1
ATOM 539 O O . THR A 1 70 ? 0.994 -9.553 -1.386 1.00 94.50 70 THR A O 1
ATOM 542 N N . PRO A 1 71 ? 2.015 -11.560 -1.479 1.00 94.12 71 PRO A N 1
ATOM 543 C CA . PRO A 1 71 ? 2.109 -11.582 -2.938 1.00 94.12 71 PRO A CA 1
ATOM 544 C C . PRO A 1 71 ? 0.731 -11.685 -3.605 1.00 94.12 71 PRO A C 1
ATOM 546 O O . PRO A 1 71 ? -0.095 -12.499 -3.200 1.00 94.12 71 PRO A O 1
ATOM 549 N N . LEU A 1 72 ? 0.507 -10.910 -4.671 1.00 93.31 72 LEU A N 1
ATOM 550 C CA . LEU A 1 72 ? -0.736 -10.957 -5.462 1.00 93.31 72 LEU A CA 1
ATOM 551 C C . LEU A 1 72 ? -0.731 -12.032 -6.568 1.00 93.31 72 LEU A C 1
ATOM 553 O O . LEU A 1 72 ? -1.766 -12.278 -7.186 1.00 93.31 72 LEU A O 1
ATOM 557 N N . GLY A 1 73 ? 0.418 -12.666 -6.820 1.00 93.31 73 GLY A N 1
ATOM 558 C CA . GLY A 1 73 ? 0.574 -13.785 -7.756 1.00 93.31 73 GLY A CA 1
ATOM 559 C C . GLY A 1 73 ? 0.715 -13.408 -9.238 1.00 93.31 73 GLY A C 1
ATOM 560 O O . GLY A 1 73 ? 0.517 -12.259 -9.645 1.00 93.31 73 GLY A O 1
ATOM 561 N N . ASP A 1 74 ? 1.054 -14.415 -10.047 1.00 95.38 74 ASP A N 1
ATOM 562 C CA . ASP A 1 74 ? 1.387 -14.266 -11.471 1.00 95.38 74 ASP A CA 1
ATOM 563 C C . ASP A 1 74 ? 0.202 -13.806 -12.328 1.00 95.38 74 ASP A C 1
ATOM 565 O O . ASP A 1 74 ? 0.393 -13.069 -13.295 1.00 95.38 74 ASP A O 1
ATOM 569 N N . ASP A 1 75 ? -1.027 -14.180 -11.960 1.00 97.12 75 ASP A N 1
ATOM 570 C CA . ASP A 1 75 ? -2.237 -13.751 -12.671 1.00 97.12 75 ASP A CA 1
ATOM 571 C C . ASP A 1 75 ? -2.405 -12.227 -12.615 1.00 97.12 75 ASP A C 1
ATOM 573 O O . ASP A 1 75 ? -2.714 -11.591 -13.626 1.00 97.12 75 ASP A O 1
ATOM 577 N N . THR A 1 76 ? -2.122 -11.623 -11.456 1.00 96.56 76 THR A N 1
ATOM 578 C CA . THR A 1 76 ? -2.150 -10.165 -11.286 1.00 96.56 76 THR A CA 1
ATOM 579 C C . THR A 1 76 ? -1.045 -9.505 -12.109 1.00 96.56 76 THR A C 1
ATOM 58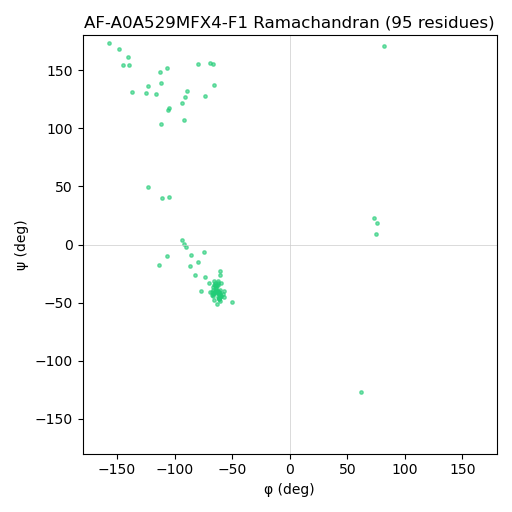1 O O . THR A 1 76 ? -1.303 -8.530 -12.817 1.00 96.56 76 THR A O 1
ATOM 584 N N . ALA A 1 77 ? 0.173 -10.057 -12.080 1.00 96.38 77 ALA A N 1
ATOM 585 C CA . ALA A 1 77 ? 1.288 -9.551 -12.880 1.00 96.38 77 ALA A CA 1
ATOM 586 C C . ALA A 1 77 ? 0.975 -9.607 -14.386 1.00 96.38 77 ALA A C 1
ATOM 588 O O . ALA A 1 77 ? 1.187 -8.633 -15.112 1.00 96.38 77 ALA A O 1
ATOM 589 N N . LYS A 1 78 ? 0.399 -10.718 -14.856 1.00 97.81 78 LYS A N 1
ATOM 590 C CA . LYS A 1 78 ? -0.042 -10.879 -16.242 1.00 97.81 78 LYS A CA 1
ATOM 591 C C . LYS A 1 78 ? -1.119 -9.859 -16.606 1.00 97.81 78 LYS A C 1
ATOM 593 O O . LYS A 1 78 ? -1.018 -9.213 -17.646 1.00 97.81 78 LYS A O 1
ATOM 598 N N . TRP A 1 79 ? -2.127 -9.684 -15.752 1.00 97.88 79 TRP A N 1
ATOM 599 C CA . TRP A 1 79 ? -3.202 -8.730 -16.005 1.00 97.88 79 TRP A CA 1
ATOM 600 C C . TRP A 1 79 ? -2.673 -7.294 -16.116 1.00 97.88 79 TRP A C 1
ATOM 602 O O . TRP A 1 79 ? -3.012 -6.597 -17.070 1.00 97.88 79 TRP A O 1
ATOM 612 N N . VAL A 1 80 ? -1.783 -6.866 -15.214 1.00 97.44 80 VAL A N 1
ATOM 613 C CA . VAL A 1 80 ? -1.150 -5.535 -15.285 1.00 97.44 80 VAL A CA 1
ATOM 614 C C . VAL A 1 80 ? -0.344 -5.377 -16.575 1.00 97.44 80 VAL A C 1
ATOM 616 O O . VAL A 1 80 ? -0.471 -4.360 -17.260 1.00 97.44 80 VAL A O 1
ATOM 619 N N . LYS A 1 81 ? 0.445 -6.392 -16.946 1.00 97.56 81 LYS A N 1
ATOM 620 C CA . LYS A 1 81 ? 1.252 -6.379 -18.170 1.00 97.56 81 LYS A CA 1
ATOM 621 C C . LYS A 1 81 ? 0.414 -6.187 -19.433 1.00 97.56 81 LYS A C 1
ATOM 623 O O . LYS A 1 81 ? 0.820 -5.434 -20.314 1.00 97.56 81 LYS A O 1
ATOM 628 N N . ASP A 1 82 ? -0.727 -6.863 -19.510 1.00 98.06 82 ASP A N 1
ATOM 629 C CA . ASP A 1 82 ? -1.564 -6.886 -20.709 1.00 98.06 82 ASP A CA 1
ATOM 630 C C . ASP A 1 82 ? -2.482 -5.658 -20.823 1.00 98.06 82 ASP A C 1
ATOM 632 O O . ASP A 1 82 ? -2.862 -5.282 -21.931 1.00 98.06 82 ASP A O 1
ATOM 636 N N . ASN A 1 83 ? -2.848 -5.031 -19.696 1.00 97.81 83 ASN A N 1
ATOM 637 C CA . ASN A 1 83 ? -3.869 -3.976 -19.660 1.00 97.81 83 ASN A CA 1
ATOM 638 C C . ASN A 1 83 ? -3.314 -2.551 -19.463 1.00 97.81 83 ASN A C 1
ATOM 640 O O . ASN A 1 83 ? -4.064 -1.589 -19.626 1.00 97.81 83 ASN A O 1
ATOM 644 N N . TYR A 1 84 ? -2.025 -2.378 -19.144 1.00 95.81 84 TYR A N 1
ATOM 645 C CA . TYR A 1 84 ? -1.406 -1.056 -18.959 1.00 95.81 84 TYR A CA 1
ATOM 646 C C . TYR A 1 84 ? -0.396 -0.744 -20.069 1.00 95.81 84 TYR A C 1
ATOM 648 O O . TYR A 1 84 ? 0.418 -1.583 -20.443 1.00 95.81 84 TYR A O 1
ATOM 656 N N . GLY A 1 85 ? -0.383 0.505 -20.559 1.00 93.75 85 GLY A N 1
ATOM 657 C CA . GLY A 1 85 ? 0.481 0.923 -21.678 1.00 93.75 85 GLY A CA 1
ATOM 658 C C . GLY A 1 85 ? 1.990 0.767 -21.428 1.00 93.75 85 GLY A C 1
ATOM 659 O O . GLY A 1 85 ? 2.748 0.552 -22.367 1.00 93.75 85 GLY A O 1
ATOM 660 N N . ALA A 1 86 ? 2.419 0.814 -20.163 1.00 94.75 86 ALA A N 1
ATOM 661 C CA . ALA A 1 86 ? 3.783 0.501 -19.722 1.00 94.75 86 ALA A CA 1
ATOM 662 C C . ALA A 1 86 ? 3.810 -0.803 -18.902 1.00 94.75 86 ALA A C 1
ATOM 664 O O . ALA A 1 86 ? 4.453 -0.876 -17.858 1.00 94.75 86 ALA A O 1
ATOM 665 N N . GLY A 1 87 ? 3.041 -1.808 -19.328 1.00 96.56 87 GLY A N 1
ATOM 666 C CA . GLY A 1 87 ? 2.674 -2.971 -18.520 1.00 96.56 87 GLY A CA 1
ATOM 667 C C . GLY A 1 87 ? 3.849 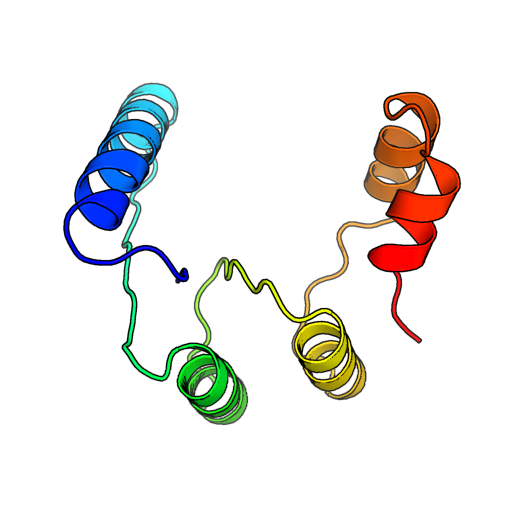-3.667 -17.839 1.00 96.56 87 GLY A C 1
ATOM 668 O O . GLY A 1 87 ? 3.820 -3.854 -16.627 1.00 96.56 87 GLY A O 1
ATOM 669 N N . GLN A 1 88 ? 4.920 -3.978 -18.579 1.00 96.50 88 GLN A N 1
ATOM 670 C CA . GLN A 1 88 ? 6.103 -4.607 -17.977 1.00 96.50 88 GLN A CA 1
ATOM 671 C C . GLN A 1 88 ? 6.767 -3.703 -16.928 1.00 96.50 88 GLN A C 1
ATOM 673 O O . GLN A 1 88 ? 7.122 -4.186 -15.863 1.00 96.50 88 GLN A O 1
ATOM 678 N N . SER A 1 89 ? 6.868 -2.394 -17.176 1.00 96.19 89 SER A N 1
ATOM 679 C CA . SER A 1 89 ? 7.433 -1.451 -16.204 1.00 96.19 89 SER A CA 1
ATOM 680 C C . SER A 1 89 ? 6.617 -1.386 -14.911 1.00 96.19 89 SER A C 1
ATOM 682 O O . SER A 1 89 ? 7.195 -1.254 -13.837 1.00 96.19 89 SER A O 1
ATOM 684 N N . TRP A 1 90 ? 5.289 -1.514 -14.992 1.00 94.88 90 TRP A N 1
ATOM 685 C CA . TRP A 1 90 ? 4.427 -1.591 -13.809 1.00 94.88 90 TRP A CA 1
ATOM 686 C C . TRP A 1 90 ? 4.606 -2.897 -13.035 1.00 94.88 90 TRP A C 1
ATOM 688 O O . TRP A 1 90 ? 4.657 -2.867 -11.806 1.00 94.88 90 TRP A O 1
ATOM 698 N N . VAL A 1 91 ? 4.743 -4.025 -13.738 1.00 95.56 91 VAL A N 1
ATOM 699 C CA . VAL A 1 91 ? 5.059 -5.316 -13.106 1.00 95.56 91 VAL A CA 1
ATOM 700 C C . VAL A 1 91 ? 6.407 -5.246 -12.394 1.00 95.56 91 VAL A C 1
ATOM 702 O O . VAL A 1 91 ? 6.498 -5.623 -11.228 1.00 95.56 91 VAL A O 1
ATOM 705 N N . ASP A 1 92 ? 7.433 -4.712 -13.056 1.00 94.06 92 ASP A N 1
ATOM 706 C CA . ASP A 1 92 ? 8.779 -4.606 -12.493 1.00 94.06 92 ASP A CA 1
ATOM 707 C C . ASP A 1 92 ? 8.805 -3.679 -11.266 1.00 94.06 92 ASP A C 1
ATOM 709 O O . ASP A 1 92 ? 9.467 -3.988 -10.279 1.00 94.06 92 ASP A O 1
ATOM 713 N N . LEU A 1 93 ? 8.044 -2.577 -11.286 1.00 92.31 93 LEU A N 1
ATOM 714 C CA . LEU A 1 93 ? 7.931 -1.650 -10.154 1.00 92.31 93 LEU A CA 1
ATOM 715 C C . LEU A 1 93 ? 7.273 -2.290 -8.918 1.00 92.31 93 LEU A C 1
ATOM 717 O O . LEU A 1 93 ? 7.629 -1.947 -7.792 1.00 92.31 93 LEU A O 1
ATOM 721 N N . GLY A 1 94 ? 6.306 -3.190 -9.120 1.00 91.81 94 GLY A N 1
ATOM 722 C CA . GLY A 1 94 ? 5.586 -3.885 -8.046 1.00 91.81 94 GLY A CA 1
ATOM 723 C C . GLY A 1 94 ? 6.220 -5.207 -7.600 1.00 91.81 94 GLY A C 1
ATOM 724 O O . GLY A 1 94 ? 5.696 -5.847 -6.689 1.00 91.81 94 GLY A O 1
ATOM 725 N N . THR A 1 95 ? 7.314 -5.634 -8.237 1.00 93.12 95 THR A N 1
ATOM 726 C CA . THR A 1 95 ? 7.982 -6.909 -7.950 1.00 93.12 95 THR A CA 1
ATOM 727 C C . THR A 1 95 ? 9.265 -6.666 -7.164 1.00 93.12 95 THR A C 1
ATOM 729 O O . THR A 1 95 ? 10.213 -6.058 -7.656 1.00 93.12 95 THR A O 1
ATOM 732 N N . PHE A 1 96 ? 9.318 -7.190 -5.942 1.00 88.94 96 PHE A N 1
ATOM 733 C CA . PHE A 1 96 ? 10.476 -7.084 -5.052 1.00 88.94 96 PHE A CA 1
ATOM 734 C C . PHE A 1 96 ? 11.206 -8.433 -4.958 1.00 88.94 96 PHE A C 1
ATOM 736 O O . PHE A 1 96 ? 10.596 -9.482 -5.166 1.00 88.94 96 PHE A O 1
ATOM 743 N N . LYS A 1 97 ? 12.517 -8.395 -4.694 1.00 72.38 97 LYS A N 1
ATOM 744 C CA . LYS A 1 97 ? 13.378 -9.581 -4.545 1.00 72.38 97 LYS A CA 1
ATOM 745 C C . LYS A 1 97 ? 13.575 -9.950 -3.086 1.00 72.38 97 LYS A C 1
ATOM 747 O O . LYS A 1 97 ? 13.677 -9.003 -2.274 1.00 72.38 97 LYS A O 1
#

Nearest PDB structures (foldseek):
  7ffw-assembly1_A  TM=7.419E-01  e=1.731E-01  Salmonella enterica
  4kv3-assembly1_B  TM=7.165E-01  e=3.243E-01  Escherichia coli K-12
  4bla-assembly1_A  TM=7.674E-01  e=5.358E-01  Escherichia coli
  4bla-assembly3_C  TM=7.233E-01  e=5.032E-01  Escherichia coli
  6les-assembly2_Y  TM=6.131E-01  e=4.438E-01  Escherichia coli K-12

pLDDT: mean 95.07, std 3.07, range [72.38, 98.38]

Radius of gyration: 15.14 Å; Cα contacts (8 Å, |Δi|>4): 66; chains: 1; bounding box: 36×31×38 Å

Solvent-accessible surface area (backbone atoms only — not comparable to full-atom values): 5927 Å² total; per-residue (Å²): 57,37,80,54,54,74,71,52,32,56,57,53,47,56,57,50,49,55,49,26,72,77,68,71,54,89,83,82,84,51,62,54,98,57,38,78,59,47,52,54,51,29,48,74,71,73,61,54,67,96,52,74,58,77,92,53,67,68,58,53,42,55,39,44,65,71,66,73,60,81,84,80,56,68,68,51,44,49,50,45,35,75,74,39,99,58,11,62,61,55,39,56,74,74,56,74,120

Mean predicted aligned error: 3.05 Å